Protein AF-A0A940AL05-F1 (afdb_monomer_lite)

Radius of gyration: 17.45 Å; chains: 1; bounding box: 38×23×55 Å

Structure (mmCIF, N/CA/C/O backbone):
data_AF-A0A940AL05-F1
#
_entry.id   AF-A0A940AL05-F1
#
loop_
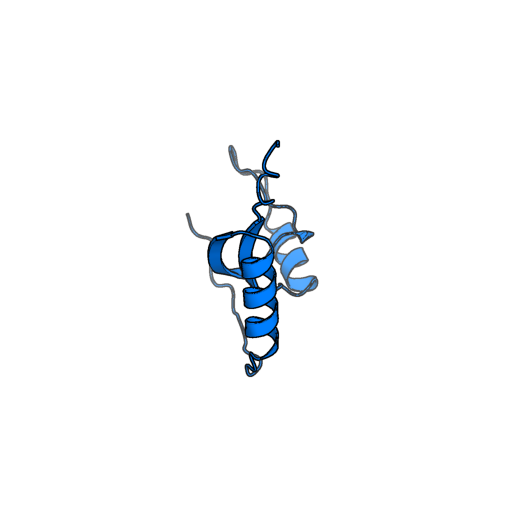_atom_site.group_PDB
_atom_site.id
_atom_site.type_symbol
_atom_site.label_atom_id
_atom_site.label_alt_id
_atom_site.label_comp_id
_atom_site.label_asym_id
_atom_site.label_entity_id
_atom_site.label_seq_id
_atom_site.pdbx_PDB_ins_code
_atom_site.Cartn_x
_atom_site.Cartn_y
_atom_site.Cartn_z
_atom_site.occupancy
_atom_site.B_iso_or_equiv
_atom_site.auth_seq_id
_atom_site.auth_comp_id
_atom_site.auth_asym_id
_atom_site.auth_atom_id
_atom_site.pdbx_PDB_model_num
ATOM 1 N N . MET A 1 1 ? 11.986 9.482 36.905 1.00 45.91 1 MET A N 1
ATOM 2 C CA . MET A 1 1 ? 10.898 8.831 36.147 1.00 45.91 1 MET A CA 1
ATOM 3 C C . MET A 1 1 ? 11.142 9.106 34.677 1.00 45.91 1 MET A C 1
ATOM 5 O O . MET A 1 1 ? 10.894 10.217 34.232 1.00 45.91 1 MET A O 1
ATOM 9 N N . THR A 1 2 ? 11.735 8.157 33.959 1.00 47.81 2 THR A N 1
ATOM 10 C CA . THR A 1 2 ? 11.943 8.266 32.510 1.00 47.81 2 THR A CA 1
ATOM 11 C C . THR A 1 2 ? 10.607 7.943 31.851 1.00 47.81 2 THR A C 1
ATOM 1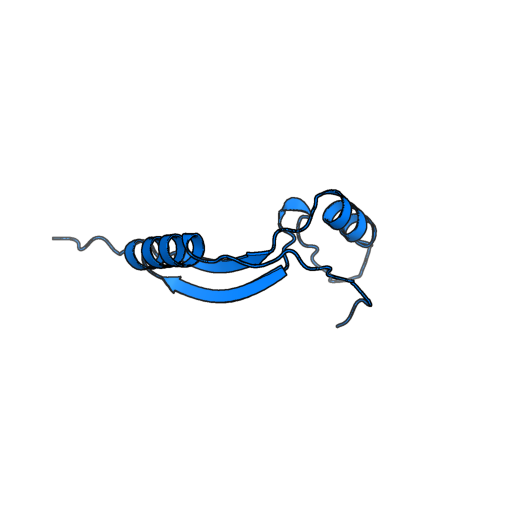3 O O . THR A 1 2 ? 10.101 6.843 32.043 1.00 47.81 2 THR A O 1
ATOM 16 N N . ALA A 1 3 ? 9.985 8.901 31.166 1.00 59.53 3 ALA A N 1
ATOM 17 C CA . ALA A 1 3 ? 8.800 8.612 30.367 1.00 59.53 3 ALA A CA 1
ATOM 18 C C . ALA A 1 3 ? 9.219 7.703 29.200 1.00 59.53 3 ALA A C 1
ATOM 20 O O . ALA A 1 3 ? 10.125 8.062 28.446 1.00 59.53 3 ALA A O 1
ATOM 21 N N . GLU A 1 4 ? 8.606 6.525 29.072 1.00 68.06 4 GLU A N 1
ATOM 22 C CA . GLU A 1 4 ? 8.736 5.699 27.869 1.00 68.06 4 GLU A CA 1
ATOM 23 C C . GLU A 1 4 ? 8.218 6.501 26.669 1.00 68.06 4 GLU A C 1
ATOM 25 O O . GLU A 1 4 ? 7.103 7.024 26.688 1.00 68.06 4 GLU A O 1
ATOM 30 N N . GLN A 1 5 ? 9.050 6.647 25.638 1.00 70.50 5 GLN A N 1
ATOM 31 C CA . GLN A 1 5 ? 8.619 7.249 24.381 1.00 70.50 5 GLN A CA 1
ATOM 32 C C . GLN A 1 5 ? 7.695 6.261 23.660 1.00 70.50 5 GLN A C 1
ATOM 34 O O . GLN A 1 5 ? 8.057 5.087 23.539 1.00 70.50 5 GLN A O 1
ATOM 39 N N . PRO A 1 6 ? 6.520 6.697 23.173 1.00 73.38 6 PRO A N 1
ATOM 40 C CA . PRO A 1 6 ? 5.621 5.806 22.460 1.00 73.38 6 PRO A CA 1
ATOM 41 C C . PRO A 1 6 ? 6.298 5.319 21.177 1.00 73.38 6 PRO A C 1
ATOM 43 O O . PRO A 1 6 ? 6.817 6.118 20.395 1.00 73.38 6 PRO A O 1
ATOM 46 N N . ALA A 1 7 ? 6.295 4.005 20.955 1.00 83.44 7 ALA A N 1
ATOM 47 C CA . ALA A 1 7 ? 6.741 3.440 19.690 1.00 83.44 7 ALA A CA 1
ATOM 48 C C . ALA A 1 7 ? 5.828 3.951 18.564 1.00 83.44 7 ALA A C 1
ATOM 50 O O . ALA A 1 7 ? 4.610 3.763 18.608 1.00 83.44 7 ALA A O 1
ATOM 51 N N . LEU A 1 8 ? 6.424 4.617 17.575 1.00 93.38 8 LEU A N 1
ATOM 52 C CA . LEU A 1 8 ? 5.712 5.143 16.415 1.00 93.38 8 LEU A CA 1
ATOM 53 C C . LEU A 1 8 ? 5.783 4.159 15.245 1.00 93.38 8 LEU A C 1
ATOM 55 O O . LEU A 1 8 ? 6.836 3.604 14.925 1.00 93.38 8 LEU A O 1
ATOM 59 N N . HIS A 1 9 ? 4.650 3.984 14.573 1.00 94.19 9 HIS A N 1
ATOM 60 C CA . HIS A 1 9 ? 4.484 3.156 13.390 1.00 94.19 9 HIS A CA 1
ATOM 61 C C . HIS A 1 9 ? 4.146 4.028 12.187 1.00 94.19 9 HIS A C 1
ATOM 63 O O . HIS A 1 9 ? 3.200 4.811 12.220 1.00 94.19 9 HIS A O 1
ATOM 69 N N . ARG A 1 10 ? 4.882 3.858 11.086 1.00 96.94 10 ARG A N 1
ATOM 70 C CA . ARG A 1 10 ? 4.549 4.502 9.813 1.00 96.94 10 ARG A CA 1
ATOM 71 C C . ARG A 1 10 ? 3.577 3.627 9.029 1.00 96.94 10 ARG A C 1
ATOM 73 O O . ARG A 1 10 ? 3.975 2.587 8.507 1.00 96.94 10 ARG A O 1
ATOM 80 N N . LEU A 1 11 ? 2.323 4.058 8.924 1.00 97.31 11 LEU A N 1
ATOM 81 C CA . LEU A 1 11 ? 1.241 3.263 8.347 1.00 97.31 11 LEU A CA 1
ATOM 82 C C . LEU A 1 11 ? 0.755 3.778 6.989 1.00 97.31 11 LEU A C 1
ATOM 84 O O . LEU A 1 11 ? 0.794 4.972 6.668 1.00 97.31 11 LEU A O 1
ATOM 88 N N . PHE A 1 12 ? 0.237 2.839 6.207 1.00 97.50 12 PHE A N 1
ATOM 89 C CA . PHE A 1 12 ? -0.534 3.056 4.990 1.00 97.50 12 PHE A CA 1
ATOM 90 C C . PHE A 1 12 ? -1.510 1.887 4.800 1.00 97.50 12 PHE A C 1
ATOM 92 O O . PHE A 1 12 ? -1.341 0.829 5.403 1.00 97.50 12 PHE A O 1
ATOM 99 N N . THR A 1 13 ? -2.519 2.071 3.953 1.00 97.12 13 THR A N 1
ATOM 100 C CA . THR A 1 13 ? -3.438 1.009 3.523 1.00 97.12 13 THR A CA 1
ATOM 101 C C . THR A 1 13 ? -3.182 0.661 2.066 1.00 97.12 13 THR A C 1
ATOM 103 O O . THR A 1 13 ? -2.809 1.527 1.268 1.00 97.12 13 THR A O 1
ATOM 106 N N . ALA A 1 14 ? -3.350 -0.608 1.709 1.00 96.88 14 ALA A N 1
ATOM 107 C CA . ALA A 1 14 ? -3.024 -1.092 0.379 1.00 96.88 14 ALA A CA 1
ATOM 108 C C . ALA A 1 14 ? -3.880 -2.288 -0.032 1.00 96.88 14 ALA A C 1
ATOM 110 O O . ALA A 1 14 ? -4.406 -3.007 0.814 1.00 96.88 14 ALA A O 1
ATOM 111 N N . VAL A 1 15 ? -3.972 -2.499 -1.343 1.00 95.06 15 VAL A N 1
ATOM 112 C CA . VAL A 1 15 ? -4.436 -3.755 -1.934 1.00 95.06 15 VAL A CA 1
ATOM 113 C C . VAL A 1 15 ? -3.211 -4.583 -2.294 1.00 95.06 15 VAL A C 1
ATOM 115 O O . VAL A 1 15 ? -2.314 -4.108 -3.002 1.00 95.06 15 VAL A O 1
ATOM 118 N N . GLU A 1 16 ? -3.176 -5.815 -1.799 1.00 94.19 16 GLU A N 1
ATOM 119 C CA . GLU A 1 16 ? -2.157 -6.784 -2.181 1.00 94.19 16 GLU A CA 1
ATOM 120 C C . GLU A 1 16 ? -2.360 -7.231 -3.628 1.00 94.19 16 GLU A C 1
ATOM 122 O O . GLU A 1 16 ? -3.484 -7.412 -4.102 1.00 94.19 16 GLU A O 1
ATOM 127 N N . LEU A 1 17 ? -1.253 -7.396 -4.346 1.00 94.38 17 LEU A N 1
ATOM 128 C CA . LEU A 1 17 ? -1.289 -7.918 -5.703 1.00 94.38 17 LEU A CA 1
ATOM 129 C C . LEU A 1 17 ? -1.211 -9.451 -5.665 1.00 94.38 17 LEU A C 1
ATOM 131 O O . LEU A 1 17 ? -0.355 -9.984 -4.953 1.00 94.38 17 LEU A O 1
ATOM 135 N N . PRO A 1 18 ? -2.029 -10.162 -6.467 1.00 94.00 18 PRO A N 1
ATOM 136 C CA . PRO A 1 18 ? -1.880 -11.602 -6.654 1.00 94.00 18 PRO A CA 1
ATOM 137 C C . PRO A 1 18 ? -0.453 -11.973 -7.069 1.00 94.00 18 PRO A C 1
ATOM 139 O O . PRO A 1 18 ? 0.225 -11.192 -7.743 1.00 94.00 18 PRO A O 1
ATOM 142 N N . GLU A 1 19 ? 0.000 -13.167 -6.690 1.00 94.19 19 GLU A N 1
ATOM 143 C CA . GLU A 1 19 ? 1.358 -13.646 -6.973 1.00 94.19 19 GLU A CA 1
ATOM 144 C C . GLU A 1 19 ? 1.714 -13.566 -8.462 1.00 94.19 19 GLU A C 1
ATOM 146 O O . GLU A 1 19 ? 2.716 -12.940 -8.804 1.00 94.19 19 GLU A O 1
ATOM 151 N N . ASP A 1 20 ? 0.840 -14.060 -9.340 1.00 93.56 20 ASP A N 1
ATOM 152 C CA . ASP A 1 20 ? 1.043 -14.023 -10.795 1.00 93.56 20 ASP A CA 1
ATOM 153 C C . ASP A 1 20 ? 1.220 -12.594 -11.330 1.00 93.56 20 ASP A C 1
AT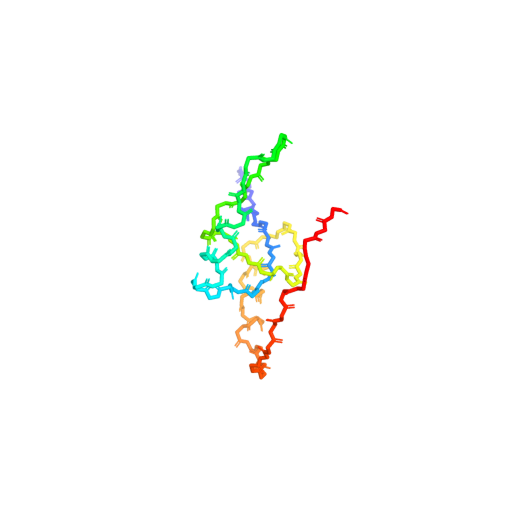OM 155 O O . ASP A 1 20 ? 2.033 -12.336 -12.224 1.00 93.56 20 ASP A O 1
ATOM 159 N N . THR A 1 21 ? 0.498 -11.629 -10.750 1.00 93.00 21 THR A N 1
ATOM 160 C CA . THR A 1 21 ? 0.629 -10.208 -11.097 1.00 93.00 21 THR A CA 1
ATOM 161 C C . THR A 1 21 ? 1.983 -9.662 -10.650 1.00 93.00 21 THR A C 1
ATOM 163 O O . THR A 1 21 ? 2.633 -8.949 -11.417 1.00 93.00 21 THR A O 1
ATOM 166 N N . ARG A 1 22 ? 2.439 -10.003 -9.435 1.00 94.69 22 ARG A N 1
ATOM 167 C CA . ARG A 1 22 ? 3.764 -9.595 -8.931 1.00 94.69 22 ARG A CA 1
ATOM 168 C C . ARG A 1 22 ? 4.886 -10.205 -9.767 1.00 94.69 22 ARG A C 1
ATOM 170 O O . ARG A 1 22 ? 5.813 -9.486 -10.123 1.00 94.69 22 ARG A O 1
ATOM 177 N N . ALA A 1 23 ? 4.773 -11.479 -10.142 1.00 93.25 23 ALA A N 1
ATOM 178 C CA . ALA A 1 23 ? 5.732 -12.155 -11.014 1.00 93.25 23 ALA A CA 1
ATOM 179 C C . ALA A 1 23 ? 5.788 -11.509 -12.408 1.00 93.25 23 ALA A C 1
ATOM 181 O O . ALA A 1 23 ? 6.869 -11.210 -12.916 1.00 93.25 23 ALA A O 1
ATOM 182 N N . SER A 1 24 ? 4.626 -11.202 -12.993 1.00 92.44 24 SER A N 1
ATOM 183 C CA . SER A 1 24 ? 4.541 -10.518 -14.290 1.00 92.44 24 SER A CA 1
ATOM 184 C C . SER A 1 24 ? 5.175 -9.123 -14.251 1.00 92.44 24 SER A C 1
ATOM 186 O O . SER A 1 24 ? 5.871 -8.734 -15.183 1.00 92.44 24 SER A O 1
ATOM 188 N N . LEU A 1 25 ? 4.973 -8.372 -13.164 1.00 92.38 25 LEU A N 1
ATOM 189 C CA . LEU A 1 25 ? 5.609 -7.069 -12.952 1.00 92.38 25 LEU A CA 1
ATOM 190 C C . LEU A 1 25 ? 7.116 -7.182 -12.703 1.00 92.38 25 LEU A C 1
ATOM 192 O O . LEU A 1 25 ? 7.875 -6.354 -13.204 1.00 92.38 25 LEU A O 1
ATOM 196 N N . ALA A 1 26 ? 7.552 -8.198 -11.957 1.00 92.81 26 ALA A N 1
ATOM 197 C CA . ALA A 1 26 ? 8.963 -8.480 -11.716 1.00 92.81 26 ALA A CA 1
ATOM 198 C C . ALA A 1 26 ? 9.708 -8.771 -13.025 1.00 92.81 26 ALA A C 1
ATOM 200 O O . ALA A 1 26 ? 10.822 -8.301 -13.208 1.00 92.81 26 ALA A O 1
ATOM 201 N N . ALA A 1 27 ? 9.072 -9.462 -13.976 1.00 92.06 27 ALA A N 1
ATOM 202 C CA . ALA A 1 27 ? 9.651 -9.721 -15.294 1.00 92.06 27 ALA A CA 1
ATOM 203 C C . ALA A 1 27 ? 9.837 -8.453 -16.152 1.00 92.06 27 ALA A C 1
ATOM 205 O O . ALA A 1 27 ? 10.649 -8.448 -17.073 1.00 92.06 27 ALA A O 1
ATOM 206 N N . LEU A 1 28 ? 9.109 -7.368 -15.855 1.00 88.94 28 LEU A N 1
ATOM 207 C CA . LEU A 1 28 ? 9.336 -6.056 -16.477 1.00 88.94 28 LEU A CA 1
ATOM 208 C C . LEU A 1 28 ? 10.513 -5.308 -15.839 1.00 88.94 28 LEU A C 1
ATOM 210 O O . LEU A 1 28 ? 10.919 -4.261 -16.354 1.00 88.94 28 LEU A O 1
ATOM 214 N N . GLN A 1 29 ? 11.044 -5.808 -14.717 1.00 88.62 29 GLN A N 1
ATOM 215 C CA . GLN A 1 29 ? 12.205 -5.216 -14.084 1.00 88.62 29 GLN A CA 1
ATOM 216 C C . GLN A 1 29 ? 13.463 -5.520 -14.900 1.00 88.62 29 GLN A C 1
ATOM 218 O O . GLN A 1 29 ? 13.988 -6.624 -14.861 1.00 88.62 29 GLN A O 1
ATOM 223 N N . GLY A 1 30 ? 13.923 -4.541 -15.677 1.00 83.94 30 GLY A N 1
ATOM 224 C CA . GLY A 1 30 ? 15.159 -4.607 -16.456 1.00 83.94 30 GLY A CA 1
ATOM 225 C C . GLY A 1 30 ? 16.275 -3.712 -15.916 1.00 83.94 30 GLY A C 1
ATOM 226 O O . GLY A 1 30 ? 16.127 -3.023 -14.901 1.00 83.94 30 GLY A O 1
ATOM 227 N N . ASP A 1 31 ? 17.383 -3.679 -16.650 1.00 81.12 31 ASP A N 1
ATOM 228 C CA . ASP A 1 31 ? 18.533 -2.829 -16.348 1.00 81.12 31 ASP A CA 1
ATOM 229 C C . ASP A 1 31 ? 18.284 -1.393 -16.818 1.00 81.12 31 ASP A C 1
ATOM 231 O O . ASP A 1 31 ? 18.672 -0.983 -17.913 1.00 81.12 31 ASP A O 1
ATOM 235 N N . PHE A 1 32 ? 17.615 -0.611 -15.971 1.00 84.75 32 PHE A N 1
ATOM 236 C CA . PHE A 1 32 ? 17.461 0.826 -16.178 1.00 84.75 32 PHE A CA 1
ATOM 237 C C . PHE A 1 32 ? 18.493 1.582 -15.334 1.00 84.75 32 PHE A C 1
ATOM 239 O O . PHE A 1 32 ? 18.473 1.471 -14.101 1.00 84.75 32 PHE A O 1
ATOM 246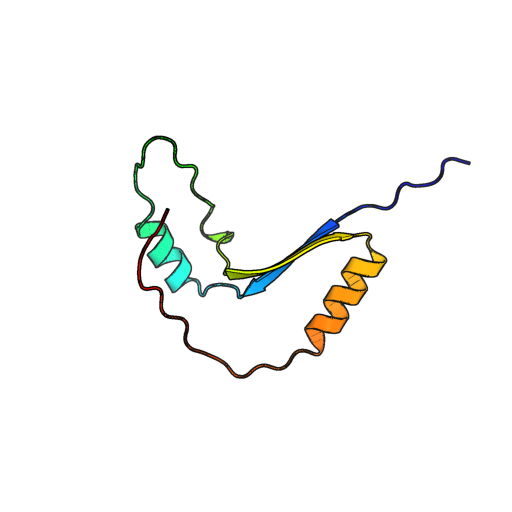 N N . PRO A 1 33 ? 19.385 2.373 -15.960 1.00 86.06 33 PRO A N 1
ATOM 247 C CA . PRO A 1 33 ? 20.382 3.152 -15.240 1.00 86.06 33 PRO A CA 1
ATOM 248 C C . PRO A 1 33 ? 19.755 4.037 -14.158 1.00 86.06 33 PRO A C 1
ATOM 250 O O . PRO A 1 33 ? 18.822 4.794 -14.417 1.00 86.06 33 PRO A O 1
ATOM 253 N N . GLY A 1 34 ? 20.284 3.944 -12.937 1.00 86.06 34 GLY A N 1
ATOM 254 C CA . GLY A 1 34 ? 19.851 4.765 -11.803 1.00 86.06 34 GLY A CA 1
ATOM 255 C C . GLY A 1 34 ? 18.541 4.331 -11.141 1.00 86.06 34 GLY A C 1
ATOM 256 O O . GLY A 1 34 ? 18.105 4.991 -10.198 1.00 86.06 34 GLY A O 1
ATOM 257 N N . MET A 1 35 ? 17.916 3.233 -11.579 1.00 88.50 35 MET A N 1
ATOM 258 C CA . MET A 1 35 ? 16.659 2.789 -10.992 1.00 88.50 35 MET A CA 1
ATOM 259 C C . MET A 1 35 ? 16.869 1.804 -9.844 1.00 88.50 35 MET A C 1
ATOM 261 O O . MET A 1 35 ? 17.615 0.834 -9.950 1.00 88.50 35 MET A O 1
ATOM 265 N N . ARG A 1 36 ? 16.165 2.041 -8.733 1.00 89.38 36 ARG A N 1
ATOM 266 C CA . ARG A 1 36 ? 16.118 1.118 -7.599 1.00 89.38 36 ARG A CA 1
ATOM 267 C C . ARG A 1 36 ? 14.790 0.380 -7.605 1.00 89.38 36 ARG A C 1
ATOM 269 O O . ARG A 1 36 ? 13.757 0.951 -7.255 1.00 89.38 36 ARG A O 1
ATOM 276 N N . TRP A 1 37 ? 14.836 -0.888 -7.983 1.00 90.69 37 TRP A N 1
ATOM 277 C CA . TRP A 1 37 ? 13.664 -1.749 -7.989 1.00 90.69 37 TRP A CA 1
ATOM 278 C C . TRP A 1 37 ? 13.166 -2.061 -6.577 1.00 90.69 37 TRP A C 1
ATOM 280 O O . TRP A 1 37 ? 13.937 -2.173 -5.621 1.00 90.69 37 TRP A O 1
ATOM 290 N N . VAL A 1 38 ? 11.846 -2.185 -6.450 1.00 91.75 38 VAL A N 1
ATOM 291 C CA . VAL A 1 38 ? 11.196 -2.693 -5.240 1.00 91.75 38 VAL A CA 1
ATOM 292 C C . VAL A 1 38 ? 11.177 -4.215 -5.322 1.00 91.75 38 VAL A C 1
ATOM 294 O O . VAL A 1 38 ? 10.880 -4.764 -6.383 1.00 91.75 38 VAL A O 1
ATOM 297 N N . ASP A 1 39 ? 11.462 -4.878 -4.201 1.00 92.50 39 ASP A N 1
ATOM 298 C CA . ASP A 1 39 ? 11.296 -6.325 -4.062 1.00 92.50 39 ASP A CA 1
ATOM 299 C C . ASP A 1 39 ? 9.867 -6.731 -4.476 1.00 92.50 39 ASP A C 1
ATOM 301 O O . ASP A 1 39 ? 8.908 -6.166 -3.932 1.00 92.50 39 ASP A O 1
ATOM 305 N N . PRO A 1 40 ? 9.692 -7.686 -5.407 1.00 92.81 40 PRO A N 1
ATOM 306 C CA . PRO A 1 40 ? 8.376 -8.121 -5.858 1.00 92.81 40 PRO A CA 1
ATOM 307 C C . PRO A 1 40 ? 7.422 -8.497 -4.724 1.00 92.81 40 PRO A C 1
ATOM 309 O O . PRO A 1 40 ? 6.251 -8.128 -4.780 1.00 92.81 40 PRO A O 1
ATOM 312 N N . SER A 1 41 ? 7.906 -9.134 -3.651 1.00 91.94 41 SER A N 1
ATOM 313 C CA . SER A 1 41 ? 7.083 -9.506 -2.488 1.00 91.94 41 SER A CA 1
ATOM 314 C C . SER A 1 41 ? 6.456 -8.298 -1.785 1.00 91.94 41 SER A C 1
ATOM 316 O O . SER A 1 41 ? 5.393 -8.418 -1.177 1.00 91.94 41 SER A O 1
ATOM 318 N N . ARG A 1 42 ? 7.074 -7.117 -1.924 1.00 93.25 42 ARG A N 1
ATOM 319 C CA . ARG A 1 42 ? 6.637 -5.847 -1.332 1.00 93.25 42 ARG A CA 1
ATOM 320 C C . ARG A 1 42 ? 5.752 -5.023 -2.267 1.00 93.25 42 ARG A C 1
ATOM 322 O O . ARG A 1 42 ? 5.320 -3.942 -1.863 1.00 93.25 42 ARG A O 1
ATOM 329 N N . MET A 1 43 ? 5.492 -5.479 -3.494 1.00 94.94 43 MET A N 1
ATOM 330 C CA . MET A 1 43 ? 4.626 -4.770 -4.437 1.00 94.94 43 MET A CA 1
ATOM 331 C C . MET A 1 43 ? 3.171 -4.782 -3.970 1.00 94.94 43 MET A C 1
ATOM 333 O O . MET A 1 43 ? 2.589 -5.831 -3.701 1.00 94.94 43 MET A O 1
ATOM 337 N N . HIS A 1 44 ? 2.576 -3.597 -3.924 1.00 95.75 44 HIS A N 1
ATOM 338 C CA . HIS A 1 44 ? 1.192 -3.388 -3.530 1.00 95.75 44 HIS A CA 1
ATOM 339 C C . HIS A 1 44 ? 0.658 -2.110 -4.181 1.00 95.75 44 HIS A C 1
ATOM 341 O O . HIS A 1 44 ? 1.430 -1.235 -4.583 1.00 95.75 44 HIS A O 1
ATOM 347 N N . LEU A 1 45 ? -0.665 -1.980 -4.256 1.00 95.25 45 LEU A N 1
ATOM 348 C CA . LEU A 1 45 ? -1.309 -0.725 -4.628 1.00 95.25 45 LEU A CA 1
ATOM 349 C C . LEU A 1 45 ? -1.653 0.047 -3.356 1.00 95.25 45 LEU A C 1
ATOM 351 O O . LEU A 1 45 ? -2.595 -0.315 -2.652 1.00 95.25 45 LEU A O 1
ATOM 355 N N . THR A 1 46 ? -0.904 1.105 -3.048 1.00 96.69 46 THR A N 1
ATOM 356 C CA . THR A 1 46 ? -1.236 1.974 -1.914 1.00 96.69 46 THR A CA 1
ATOM 357 C C . THR A 1 46 ? -2.545 2.716 -2.183 1.00 96.69 46 THR A C 1
ATOM 359 O O . THR A 1 46 ? -2.702 3.351 -3.224 1.00 96.69 46 THR A O 1
ATOM 362 N N . LEU A 1 47 ? -3.467 2.670 -1.223 1.00 95.94 47 LEU A N 1
ATOM 363 C CA . LEU A 1 47 ? -4.724 3.417 -1.256 1.00 95.94 47 LEU A CA 1
ATOM 364 C C . LEU A 1 47 ? -4.596 4.744 -0.505 1.00 95.94 47 LEU A C 1
ATOM 366 O O . LEU A 1 47 ? -5.020 5.790 -0.996 1.00 95.94 47 LEU A O 1
ATOM 370 N N . ARG A 1 48 ? -4.002 4.714 0.695 1.00 96.12 48 ARG A N 1
ATOM 371 C CA . ARG A 1 48 ? -3.839 5.900 1.542 1.00 96.12 48 ARG A CA 1
ATOM 372 C C . ARG A 1 48 ? -2.604 5.791 2.428 1.00 96.12 48 ARG A C 1
ATOM 374 O O . ARG A 1 48 ? -2.455 4.822 3.164 1.00 96.12 48 ARG A O 1
ATOM 381 N N . PHE A 1 49 ? -1.771 6.830 2.431 1.00 97.81 49 PHE A N 1
ATOM 382 C CA . PHE A 1 49 ? -0.748 7.022 3.462 1.00 97.81 49 PHE A CA 1
ATOM 383 C C . PHE A 1 49 ? -1.367 7.676 4.702 1.00 97.81 49 PHE A C 1
ATOM 385 O O . PHE A 1 49 ? -2.093 8.666 4.582 1.00 97.81 49 PHE A O 1
ATOM 392 N N . ILE A 1 50 ? -1.086 7.108 5.876 1.00 96.44 50 ILE A N 1
ATOM 393 C CA . ILE A 1 50 ? -1.576 7.600 7.173 1.00 96.44 50 ILE A CA 1
ATOM 394 C C . ILE A 1 50 ? -0.479 8.411 7.874 1.00 96.44 50 ILE A C 1
ATOM 396 O O . ILE A 1 50 ? -0.769 9.463 8.431 1.00 96.44 50 ILE A O 1
ATOM 400 N N . GLY A 1 51 ? 0.781 7.980 7.763 1.00 95.81 51 GLY A N 1
ATOM 401 C CA . GLY A 1 51 ? 1.920 8.642 8.405 1.00 95.81 51 GLY A CA 1
ATOM 402 C C . GLY A 1 51 ? 2.338 7.938 9.691 1.00 95.81 51 GLY A C 1
ATOM 403 O O . GLY A 1 51 ? 2.077 6.747 9.850 1.00 95.81 51 GLY A O 1
ATOM 404 N N . GLU A 1 52 ? 3.043 8.656 10.561 1.00 97.56 52 GLU A N 1
ATOM 405 C CA . GLU A 1 52 ? 3.492 8.145 11.858 1.00 97.56 52 GLU A CA 1
ATOM 406 C C . GLU A 1 52 ? 2.365 8.236 12.884 1.00 97.56 52 GLU A C 1
ATOM 408 O O . GLU A 1 52 ? 1.774 9.297 13.076 1.00 97.56 52 GLU A O 1
ATOM 413 N N . VAL A 1 53 ? 2.066 7.113 13.529 1.00 96.25 53 VAL A N 1
ATOM 414 C CA . VAL A 1 53 ? 1.030 7.003 14.556 1.00 96.25 53 VAL A CA 1
ATOM 415 C C . VAL A 1 53 ? 1.526 6.146 15.715 1.00 96.25 53 VAL A C 1
ATOM 417 O O . VAL A 1 53 ? 2.405 5.305 15.530 1.00 96.25 53 VAL A O 1
ATOM 420 N N . ASP A 1 54 ? 0.970 6.331 16.906 1.00 96.44 54 ASP A N 1
ATOM 421 C CA . ASP A 1 54 ? 1.260 5.451 18.040 1.00 96.44 54 ASP A CA 1
ATOM 422 C C . ASP A 1 54 ? 0.552 4.086 17.915 1.00 96.44 54 ASP A C 1
ATOM 424 O O . ASP A 1 54 ? -0.275 3.850 17.025 1.00 96.44 54 ASP A O 1
ATOM 428 N N . ALA A 1 55 ? 0.886 3.162 18.818 1.00 94.75 55 ALA A N 1
ATOM 429 C CA . ALA A 1 55 ? 0.319 1.815 18.833 1.00 94.75 55 ALA A CA 1
ATOM 430 C C . ALA A 1 55 ? -1.212 1.794 19.019 1.00 94.75 55 ALA A C 1
ATOM 432 O O . ALA A 1 55 ? -1.888 0.943 18.439 1.00 94.75 55 ALA A O 1
ATOM 433 N N . ALA A 1 56 ? -1.776 2.731 19.789 1.00 95.06 56 ALA A N 1
ATOM 434 C CA . ALA A 1 56 ? -3.218 2.794 20.024 1.00 95.06 56 ALA A CA 1
ATOM 435 C C . ALA A 1 56 ? -3.967 3.206 18.748 1.00 95.06 56 ALA A C 1
ATOM 437 O O . ALA A 1 56 ? -4.973 2.597 18.376 1.00 95.06 56 ALA A O 1
ATOM 438 N N . CYS A 1 57 ? -3.441 4.199 18.035 1.00 95.81 57 CYS A N 1
ATOM 439 C CA . CYS A 1 57 ? -3.964 4.632 16.750 1.00 95.81 57 CYS A CA 1
ATOM 440 C C . CYS A 1 57 ? -3.793 3.546 15.676 1.00 95.81 57 CYS A C 1
ATOM 442 O O . CYS A 1 57 ? -4.724 3.297 14.909 1.00 95.81 57 CYS A O 1
ATOM 444 N N . ALA A 1 58 ? -2.653 2.844 15.652 1.00 96.00 58 ALA A N 1
ATOM 445 C CA . ALA A 1 58 ? -2.431 1.717 14.747 1.00 96.00 58 ALA A CA 1
ATOM 446 C C . ALA A 1 58 ? -3.495 0.619 14.914 1.00 96.00 58 ALA A C 1
ATOM 448 O O . ALA A 1 58 ? -4.059 0.130 13.930 1.00 96.00 58 ALA A O 1
ATOM 449 N N . GLU A 1 59 ? -3.818 0.279 16.160 1.00 96.44 59 GLU A N 1
ATOM 450 C CA . GLU A 1 59 ? -4.850 -0.703 16.481 1.00 96.44 59 GLU A CA 1
ATOM 451 C C . GLU A 1 59 ? -6.256 -0.214 16.090 1.00 96.44 59 GLU A C 1
ATOM 453 O O . GLU A 1 59 ? -7.032 -0.967 15.499 1.00 96.44 59 GLU A O 1
ATOM 458 N N . ALA A 1 60 ? -6.570 1.067 16.313 1.00 96.50 60 ALA A N 1
ATOM 459 C CA . ALA A 1 60 ? -7.835 1.659 15.875 1.00 96.50 60 ALA A CA 1
ATOM 460 C C . ALA A 1 60 ? -7.999 1.628 14.341 1.00 96.50 60 ALA A C 1
ATOM 462 O O . ALA A 1 60 ? -9.076 1.304 13.832 1.00 96.50 60 ALA A O 1
ATOM 463 N N . VAL A 1 61 ? -6.925 1.904 13.589 1.00 96.38 61 VAL A N 1
ATOM 464 C CA . VAL A 1 61 ? -6.911 1.780 12.121 1.00 96.38 61 VAL A CA 1
ATOM 465 C C . VAL A 1 61 ? -7.194 0.338 11.702 1.00 96.38 61 VAL A C 1
ATOM 467 O O . VAL A 1 61 ? -8.034 0.109 10.829 1.00 96.38 61 VAL A O 1
ATOM 470 N N . ARG A 1 62 ? -6.538 -0.640 12.341 1.00 96.06 62 ARG A N 1
ATOM 471 C CA . ARG A 1 62 ? -6.741 -2.069 12.064 1.00 96.06 62 ARG A CA 1
ATOM 472 C C . ARG A 1 62 ? -8.198 -2.489 12.282 1.00 96.06 62 ARG A C 1
ATOM 474 O O . ARG A 1 62 ? -8.765 -3.177 11.435 1.00 96.06 62 ARG A O 1
ATOM 481 N N . GLN A 1 63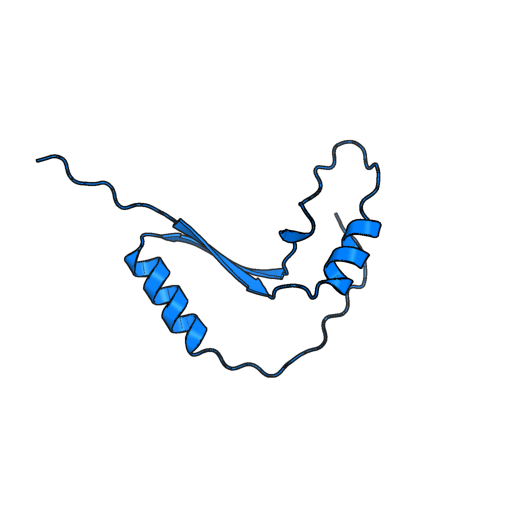 ? -8.809 -2.060 13.385 1.00 97.25 63 GLN A N 1
ATOM 482 C CA . GLN A 1 63 ? -10.209 -2.365 13.701 1.00 97.25 63 GLN A CA 1
ATOM 483 C C . GLN A 1 63 ? -11.181 -1.718 12.709 1.00 97.25 63 GLN A C 1
ATOM 485 O O . GLN A 1 63 ? -12.105 -2.378 12.239 1.00 97.25 63 GLN A O 1
ATOM 490 N N . SER A 1 64 ? -10.942 -0.458 12.336 1.00 96.12 64 SER A N 1
ATOM 491 C CA . SER A 1 64 ? -11.751 0.238 11.331 1.00 96.12 64 SER A CA 1
ATOM 492 C C . SER A 1 64 ? -11.714 -0.490 9.982 1.00 96.12 64 SER A C 1
ATOM 494 O O . SER A 1 64 ? -12.762 -0.766 9.394 1.00 96.12 64 SER A O 1
ATOM 496 N N . LEU A 1 65 ? -10.524 -0.912 9.536 1.00 95.69 65 LEU A N 1
ATOM 497 C CA . LEU A 1 65 ? -10.359 -1.671 8.293 1.00 95.69 65 LEU A CA 1
ATOM 498 C C . LEU A 1 65 ? -11.053 -3.036 8.315 1.00 95.69 65 LEU A C 1
ATOM 500 O O . LEU A 1 65 ? -11.554 -3.463 7.280 1.00 95.69 65 LEU A O 1
ATOM 504 N N . ALA A 1 66 ? -11.135 -3.699 9.471 1.00 96.31 66 ALA A N 1
ATOM 505 C CA . ALA A 1 66 ? -11.831 -4.980 9.594 1.00 96.31 66 ALA A CA 1
ATOM 506 C C . ALA A 1 66 ? -13.345 -4.876 9.324 1.00 96.31 66 ALA A C 1
ATOM 508 O O . ALA A 1 66 ? -13.970 -5.873 8.973 1.00 96.31 66 ALA A O 1
ATOM 509 N N . SER A 1 67 ? -13.931 -3.681 9.463 1.00 96.19 67 SER A N 1
ATOM 510 C CA . SER A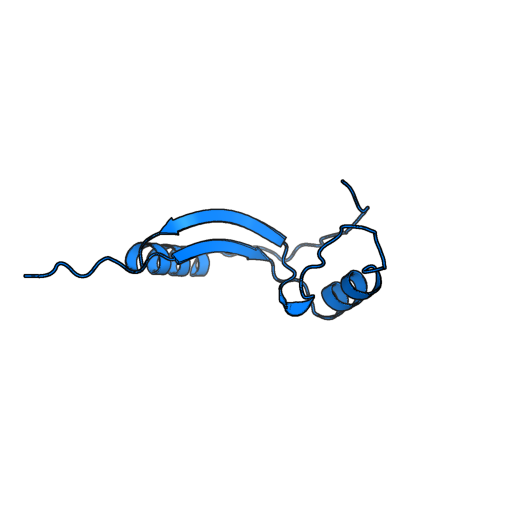 1 67 ? -15.346 -3.423 9.154 1.00 96.19 67 SER A CA 1
ATOM 511 C C . SER A 1 67 ? -15.613 -3.094 7.678 1.00 96.19 67 SER A C 1
ATOM 513 O O . SER A 1 67 ? -16.766 -2.962 7.266 1.00 96.19 67 SER A O 1
ATOM 515 N N . VAL A 1 68 ? -14.560 -2.941 6.867 1.00 95.12 68 VAL A N 1
ATOM 516 C CA . VAL A 1 68 ? -14.692 -2.568 5.457 1.00 95.12 68 VAL A CA 1
ATOM 517 C C . VAL A 1 68 ? -15.112 -3.783 4.636 1.00 95.12 68 VAL A C 1
ATOM 519 O O . VAL A 1 68 ? -14.371 -4.754 4.496 1.00 95.12 68 VAL A O 1
ATOM 522 N N . HIS A 1 69 ? -16.284 -3.684 4.013 1.00 95.06 69 HIS A N 1
ATOM 523 C CA . HIS A 1 69 ? -16.759 -4.637 3.018 1.00 95.06 69 HIS A CA 1
ATOM 524 C C . HIS A 1 69 ? -16.789 -3.972 1.644 1.00 95.06 69 HIS A C 1
ATOM 526 O O . HIS A 1 69 ? -17.419 -2.932 1.457 1.00 95.06 69 HIS A O 1
ATOM 532 N N . ALA A 1 70 ? -16.115 -4.583 0.673 1.00 93.12 70 ALA A N 1
ATOM 533 C CA . ALA A 1 70 ? -16.076 -4.113 -0.703 1.00 93.12 70 ALA A CA 1
ATOM 534 C C . ALA A 1 70 ? -16.321 -5.280 -1.660 1.00 93.12 70 ALA A C 1
ATOM 536 O O . ALA A 1 70 ? -15.862 -6.399 -1.424 1.00 93.12 70 ALA A O 1
ATOM 537 N N . ALA A 1 71 ? -17.035 -5.012 -2.752 1.00 95.94 71 ALA A N 1
ATOM 538 C CA . ALA A 1 71 ? -17.153 -5.976 -3.835 1.00 95.94 71 ALA A CA 1
ATOM 539 C C . ALA A 1 71 ? -15.789 -6.149 -4.533 1.00 95.94 71 ALA A C 1
ATOM 541 O O . ALA A 1 71 ? -15.058 -5.163 -4.691 1.00 95.94 71 ALA A O 1
ATOM 542 N N . PRO A 1 72 ? -15.444 -7.366 -4.993 1.00 94.69 72 PRO A N 1
ATOM 543 C CA . PRO A 1 72 ? -14.276 -7.570 -5.839 1.00 94.69 72 PRO A CA 1
ATOM 544 C C . PRO A 1 72 ? -14.343 -6.695 -7.095 1.00 94.69 72 PRO A C 1
ATOM 546 O O . PRO A 1 72 ? -15.415 -6.481 -7.663 1.00 94.69 72 PRO A O 1
ATOM 549 N N . PHE A 1 73 ? -13.190 -6.219 -7.557 1.00 94.12 73 PHE A N 1
ATOM 550 C CA . PHE A 1 73 ? -13.084 -5.400 -8.760 1.00 94.12 73 PHE A CA 1
ATOM 551 C C . PHE A 1 73 ? -11.910 -5.847 -9.628 1.00 94.12 73 PHE A C 1
ATOM 553 O O . PHE A 1 73 ? -10.972 -6.493 -9.164 1.00 94.12 73 PHE A O 1
ATOM 560 N N . VAL A 1 74 ? -11.960 -5.477 -10.907 1.00 94.50 74 VAL A N 1
ATOM 561 C CA . VAL A 1 74 ? -10.893 -5.767 -11.866 1.00 94.50 74 VAL A CA 1
ATOM 562 C C . VAL A 1 74 ? -9.993 -4.547 -12.006 1.00 94.50 74 VAL A C 1
ATOM 564 O O . VAL A 1 74 ? -10.441 -3.475 -12.413 1.00 94.50 74 VAL A O 1
ATOM 567 N N . LEU A 1 75 ? -8.705 -4.727 -11.725 1.00 92.44 75 LEU A N 1
ATOM 568 C CA . LEU A 1 75 ? -7.670 -3.730 -11.972 1.00 92.44 75 LEU A CA 1
ATOM 569 C C . LEU A 1 75 ? -6.889 -4.103 -13.237 1.00 92.44 75 LEU A C 1
ATOM 571 O O . LEU A 1 75 ? -6.358 -5.204 -13.342 1.00 92.44 75 LEU A O 1
ATOM 575 N N . ARG A 1 76 ? -6.793 -3.176 -14.197 1.00 92.62 76 ARG A N 1
ATOM 576 C CA . ARG A 1 76 ? -5.991 -3.358 -15.418 1.00 92.62 76 ARG A CA 1
ATOM 577 C C . ARG A 1 76 ? -4.838 -2.367 -15.449 1.00 92.62 76 ARG A C 1
ATOM 579 O O . ARG A 1 76 ? -5.056 -1.161 -15.554 1.00 92.62 76 ARG A O 1
ATOM 586 N N . LEU A 1 77 ? -3.619 -2.893 -15.426 1.00 90.12 77 LEU A N 1
ATOM 587 C CA . LEU A 1 77 ? -2.408 -2.120 -15.674 1.00 90.12 77 LEU A CA 1
ATOM 588 C C . LEU A 1 77 ? -2.334 -1.784 -17.168 1.00 90.12 77 LEU A C 1
ATOM 590 O O . LEU A 1 77 ? -2.458 -2.672 -18.009 1.00 90.12 77 LEU A O 1
ATOM 594 N N . LYS A 1 78 ? -2.195 -0.497 -17.506 1.00 90.69 78 LYS A N 1
ATOM 595 C CA . LYS A 1 78 ? -2.223 -0.034 -18.907 1.00 90.69 78 LYS A CA 1
ATOM 596 C C . LYS A 1 78 ? -0.858 0.354 -19.451 1.00 90.69 78 LYS A C 1
ATOM 598 O O . LYS A 1 78 ? -0.571 0.089 -20.611 1.00 90.69 78 LYS A O 1
ATOM 603 N N . ARG A 1 79 ? -0.056 1.050 -18.650 1.00 89.38 79 ARG A N 1
ATOM 604 C CA . ARG A 1 79 ? 1.231 1.596 -19.078 1.00 89.38 79 ARG A CA 1
ATOM 605 C C . ARG A 1 79 ? 2.141 1.827 -17.886 1.00 89.38 79 ARG A C 1
ATOM 607 O O . ARG A 1 79 ? 1.657 2.066 -16.782 1.00 89.38 79 ARG A O 1
ATOM 614 N N . LEU A 1 80 ? 3.436 1.831 -18.163 1.00 87.06 80 LEU A N 1
ATOM 615 C CA . LEU A 1 80 ? 4.435 2.426 -17.289 1.00 87.06 80 LEU A CA 1
ATOM 616 C C . LEU A 1 80 ? 4.445 3.952 -17.489 1.00 87.06 80 LEU A C 1
ATOM 618 O O . LEU A 1 80 ? 4.025 4.465 -18.537 1.00 87.06 80 LEU A O 1
ATOM 622 N N . GLY A 1 81 ? 4.893 4.669 -16.465 1.00 84.25 81 GLY A N 1
ATOM 623 C CA . GLY A 1 81 ? 5.004 6.124 -16.452 1.00 84.25 81 GLY A CA 1
ATOM 624 C C . GLY A 1 81 ? 6.173 6.576 -15.581 1.00 84.25 81 GLY A C 1
ATOM 625 O O . GLY A 1 81 ? 6.717 5.775 -14.821 1.00 84.25 81 GLY A O 1
ATOM 626 N N . SER A 1 82 ? 6.537 7.848 -15.726 1.00 74.50 82 SER A N 1
ATOM 627 C CA . SER A 1 82 ? 7.579 8.558 -14.976 1.00 74.50 82 SER A CA 1
ATOM 628 C C . SER A 1 82 ? 7.013 9.848 -14.411 1.00 74.50 82 SER A C 1
ATOM 630 O O . SER A 1 82 ? 6.322 10.528 -15.209 1.00 74.50 82 SER A O 1
#

Foldseek 3Di:
DDDDDFDKDFDFDWADDPPVRLVVVVVVDDDDPPDDDDDSNPDTGTDGGPGIDGPVVVVVVVVVVVPDDDDDDDDDDDDDDD

Secondary structure (DSSP, 8-state):
--PPPPPEEEEEEEEEPPHHHHHHHHHT----TT--PPPGGG-EEEEEEEEEEEHHHHHHHHHHHHT---------------

pLDDT: mean 90.68, std 9.8, range [45.91, 97.81]

Sequence (82 aa):
MTAEQPALHRLFTAVELPEDTRASLAALQGDFPGMRWVDPSRMHLTLRFIGEVDAACAEAVRQSLASVHAAPFVLRLKRLGS